Protein AF-A0A822F0G1-F1 (afdb_monomer_lite)

Structure (mmCIF, N/CA/C/O backbone):
data_AF-A0A822F0G1-F1
#
_entry.id   AF-A0A822F0G1-F1
#
loop_
_atom_site.group_PDB
_atom_site.id
_atom_site.type_symbol
_atom_site.label_atom_id
_atom_site.label_alt_id
_atom_site.label_comp_id
_atom_site.label_asym_id
_atom_site.label_entity_id
_atom_site.label_seq_id
_atom_site.pdbx_PDB_ins_code
_atom_site.Cartn_x
_atom_site.Cartn_y
_atom_site.Cartn_z
_atom_site.occupancy
_atom_site.B_iso_or_equiv
_atom_site.auth_seq_id
_atom_site.auth_comp_id
_atom_site.auth_asym_id
_atom_site.auth_atom_id
_atom_site.pdbx_PDB_model_num
ATOM 1 N N . THR A 1 1 ? 3.338 8.608 -27.328 1.00 45.00 1 THR A N 1
ATOM 2 C CA . THR A 1 1 ? 3.423 7.759 -28.536 1.00 45.00 1 THR A CA 1
ATOM 3 C C . THR A 1 1 ? 4.525 6.731 -28.350 1.00 45.0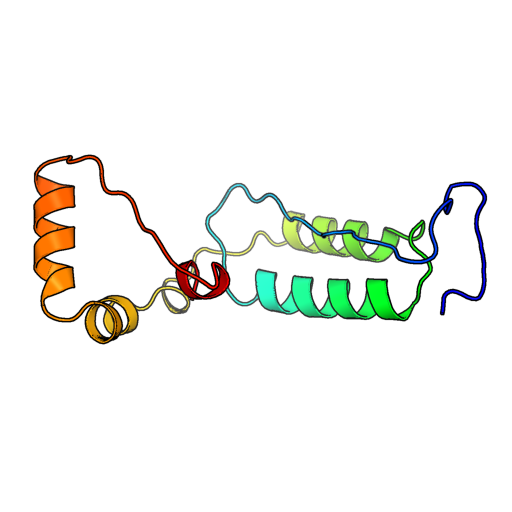0 1 THR A C 1
ATOM 5 O O . THR A 1 1 ? 5.622 7.087 -27.924 1.00 45.00 1 THR A O 1
ATOM 8 N N . VAL A 1 2 ? 4.196 5.448 -28.522 1.00 51.41 2 VAL A N 1
ATOM 9 C CA . VAL A 1 2 ? 5.152 4.330 -28.429 1.00 51.41 2 VAL A CA 1
ATOM 10 C C . VAL A 1 2 ? 5.870 4.236 -29.773 1.00 51.41 2 VAL A C 1
ATOM 12 O O . VAL A 1 2 ? 5.214 4.148 -30.806 1.00 51.41 2 VAL A O 1
ATOM 15 N N . THR A 1 3 ? 7.197 4.337 -29.764 1.00 55.88 3 THR A N 1
ATOM 16 C CA . THR A 1 3 ? 8.035 4.396 -30.973 1.00 55.88 3 THR A CA 1
ATOM 17 C C . THR A 1 3 ? 8.456 3.018 -31.483 1.00 55.88 3 THR A C 1
ATOM 19 O O . THR A 1 3 ? 8.921 2.919 -32.611 1.00 55.88 3 THR A O 1
ATOM 22 N N . ASN A 1 4 ? 8.254 1.955 -30.696 1.00 53.94 4 ASN A N 1
ATOM 23 C CA . ASN A 1 4 ? 8.627 0.590 -31.053 1.00 53.94 4 ASN A CA 1
ATOM 24 C C . ASN A 1 4 ? 7.413 -0.340 -30.883 1.00 53.94 4 ASN A C 1
ATOM 26 O O . ASN A 1 4 ? 7.001 -0.639 -29.763 1.00 53.94 4 ASN A O 1
ATOM 30 N N . LYS A 1 5 ? 6.768 -0.703 -31.998 1.00 57.12 5 LYS A N 1
ATOM 31 C CA . LYS A 1 5 ? 5.621 -1.620 -32.010 1.00 57.12 5 LYS A CA 1
ATOM 32 C C . LYS A 1 5 ? 6.152 -3.049 -32.052 1.00 57.12 5 LYS A C 1
ATOM 34 O O . LYS A 1 5 ? 6.468 -3.560 -33.120 1.00 57.12 5 LYS A O 1
ATOM 39 N N . GLU A 1 6 ? 6.265 -3.680 -30.893 1.00 61.78 6 GLU A N 1
ATOM 40 C CA . GLU A 1 6 ? 6.426 -5.132 -30.825 1.00 61.78 6 GLU A CA 1
ATOM 41 C C . GLU A 1 6 ? 5.151 -5.825 -31.342 1.00 61.78 6 GLU A C 1
ATOM 43 O O . GLU A 1 6 ? 4.063 -5.244 -31.294 1.00 61.78 6 GLU A O 1
ATOM 48 N N . ALA A 1 7 ? 5.285 -7.060 -31.840 1.00 58.91 7 ALA A N 1
ATOM 49 C CA . ALA A 1 7 ? 4.228 -7.796 -32.546 1.00 58.91 7 ALA A CA 1
ATOM 50 C C . ALA A 1 7 ? 2.914 -7.952 -31.748 1.00 58.91 7 ALA A C 1
ATOM 52 O O . ALA A 1 7 ? 1.840 -8.024 -32.342 1.00 58.91 7 ALA A O 1
ATOM 53 N N . ASP A 1 8 ? 2.986 -7.914 -30.414 1.00 56.94 8 ASP A N 1
ATOM 54 C CA . ASP A 1 8 ? 1.833 -8.047 -29.513 1.00 56.94 8 ASP A CA 1
ATOM 55 C C . ASP A 1 8 ? 1.085 -6.724 -29.251 1.00 56.94 8 ASP A C 1
ATOM 57 O O . ASP A 1 8 ? 0.049 -6.699 -28.578 1.00 56.94 8 ASP A O 1
ATOM 61 N N . ILE A 1 9 ? 1.576 -5.593 -29.772 1.00 59.62 9 ILE A N 1
ATOM 62 C CA . ILE A 1 9 ? 0.979 -4.269 -29.554 1.00 59.62 9 ILE A CA 1
ATOM 63 C C . ILE A 1 9 ? 0.040 -3.931 -30.721 1.00 59.62 9 ILE A C 1
ATOM 65 O O . ILE A 1 9 ? 0.400 -3.248 -31.679 1.00 59.62 9 ILE A O 1
ATOM 69 N N . THR A 1 10 ? -1.211 -4.384 -30.616 1.00 58.72 10 THR A N 1
ATOM 70 C CA . THR A 1 10 ? -2.260 -4.175 -31.637 1.00 58.72 10 THR A CA 1
ATOM 71 C C . THR A 1 10 ? -3.077 -2.884 -31.458 1.00 58.72 10 THR A C 1
ATOM 73 O O . THR A 1 10 ? -3.961 -2.596 -32.263 1.00 58.72 10 THR A O 1
ATOM 76 N N . ARG A 1 11 ? -2.798 -2.068 -30.426 1.00 60.56 11 ARG A N 1
ATOM 77 C CA . ARG A 1 11 ? -3.535 -0.824 -30.108 1.00 60.56 11 ARG A CA 1
ATOM 78 C C . ARG A 1 11 ? -2.605 0.370 -29.867 1.00 60.56 11 ARG A C 1
ATOM 80 O O . ARG A 1 11 ? -1.481 0.215 -29.407 1.00 60.56 11 ARG A O 1
ATOM 87 N N . ASN A 1 12 ? -3.110 1.581 -30.127 1.00 63.56 12 ASN A N 1
ATOM 88 C CA . ASN A 1 12 ? -2.369 2.843 -29.954 1.00 63.56 12 ASN A CA 1
ATOM 89 C C . ASN A 1 12 ? -2.150 3.253 -28.479 1.00 63.56 12 ASN A C 1
ATOM 91 O O . ASN A 1 12 ? -1.373 4.171 -28.216 1.00 63.56 12 ASN A O 1
ATOM 95 N N . SER A 1 13 ? -2.813 2.589 -27.525 1.00 65.06 13 SER A N 1
ATOM 96 C CA . SER A 1 13 ? -2.643 2.786 -26.081 1.00 65.06 13 SER A CA 1
ATOM 97 C C . SER A 1 13 ? -2.507 1.446 -25.354 1.00 65.06 13 SER A C 1
ATOM 99 O O . SER A 1 13 ? -3.142 0.455 -25.719 1.00 65.06 13 SER A O 1
ATOM 101 N N . ILE A 1 14 ? -1.667 1.422 -24.317 1.00 69.12 14 ILE A N 1
ATOM 102 C CA . ILE A 1 14 ? -1.422 0.255 -23.466 1.00 69.12 14 ILE A CA 1
ATOM 103 C C . ILE A 1 14 ? -2.014 0.552 -22.090 1.00 69.12 14 ILE A C 1
ATOM 105 O O . ILE A 1 14 ? -1.643 1.535 -21.455 1.00 69.12 14 ILE A O 1
ATOM 109 N N . GLN A 1 15 ? -2.937 -0.297 -21.641 1.00 80.31 15 GLN A N 1
ATOM 110 C CA . GLN A 1 15 ? -3.532 -0.252 -20.306 1.00 80.31 15 GLN A CA 1
ATOM 111 C C . GLN A 1 15 ? -3.037 -1.475 -19.536 1.00 80.31 15 GLN A C 1
ATOM 113 O O . GLN A 1 15 ? -3.481 -2.593 -19.787 1.00 80.31 15 GLN A O 1
ATOM 118 N N . LYS A 1 16 ? -2.066 -1.274 -18.647 1.00 85.50 16 LYS A N 1
ATOM 119 C CA . LYS A 1 16 ? -1.484 -2.328 -17.809 1.00 85.50 16 LYS A CA 1
ATOM 120 C C . LYS A 1 16 ? -1.456 -1.853 -16.360 1.00 85.50 16 LYS A C 1
ATOM 122 O O . LYS A 1 16 ? -1.426 -0.653 -16.103 1.00 85.50 16 LYS A O 1
ATOM 127 N N . SER A 1 17 ? -1.455 -2.797 -15.429 1.00 87.88 17 SER A N 1
ATOM 128 C CA . SER A 1 17 ? -1.310 -2.540 -13.997 1.00 87.88 17 SER A CA 1
ATOM 129 C C . SER A 1 17 ? -0.297 -3.505 -13.406 1.00 87.88 17 SER A C 1
ATOM 131 O O . SER A 1 17 ? -0.274 -4.679 -13.777 1.00 87.88 17 SER A O 1
ATOM 133 N N . VAL A 1 18 ? 0.493 -3.020 -12.456 1.00 90.75 18 VAL A N 1
ATOM 134 C CA . VAL A 1 18 ? 1.385 -3.853 -11.652 1.00 90.75 18 VAL A CA 1
ATOM 135 C C . VAL A 1 18 ? 0.674 -4.161 -10.338 1.00 90.75 18 VAL A C 1
ATOM 137 O O . VAL A 1 18 ? 0.130 -3.264 -9.697 1.00 90.75 18 VAL A O 1
ATOM 140 N N . CYS A 1 19 ? 0.641 -5.435 -9.954 1.00 91.38 19 CYS A N 1
ATOM 141 C CA . CYS A 1 19 ? 0.053 -5.884 -8.698 1.00 91.38 19 CYS A CA 1
ATOM 142 C C . CYS A 1 19 ? 1.072 -6.736 -7.947 1.00 91.38 19 CYS A C 1
ATOM 144 O O . CYS A 1 19 ? 1.674 -7.642 -8.523 1.00 91.38 19 CYS A O 1
ATOM 146 N N . LEU A 1 20 ? 1.241 -6.441 -6.662 1.00 91.25 20 LEU A N 1
ATOM 147 C CA . LEU A 1 20 ? 2.084 -7.201 -5.753 1.00 91.25 20 LEU A CA 1
ATOM 148 C C . LEU A 1 20 ? 1.195 -7.982 -4.785 1.00 91.25 20 LEU A C 1
ATOM 150 O O . LEU A 1 20 ? 0.337 -7.401 -4.122 1.00 91.25 20 LEU A O 1
ATOM 154 N N . ILE A 1 21 ? 1.414 -9.293 -4.691 1.00 90.94 21 ILE A N 1
ATOM 155 C CA . ILE A 1 21 ? 0.677 -10.173 -3.780 1.00 90.94 21 ILE A CA 1
ATOM 156 C C . ILE A 1 21 ? 1.588 -10.522 -2.607 1.00 90.94 21 ILE A C 1
ATOM 158 O O . ILE A 1 21 ? 2.639 -11.134 -2.785 1.00 90.94 21 ILE A O 1
ATOM 162 N N . LEU A 1 22 ? 1.166 -10.147 -1.401 1.00 88.00 22 LEU A N 1
ATOM 163 C CA . LEU A 1 22 ? 1.907 -10.369 -0.163 1.00 88.00 22 LEU A CA 1
ATOM 164 C C . LEU A 1 22 ? 1.118 -11.275 0.782 1.00 88.00 22 LEU A C 1
ATOM 166 O O . LEU A 1 22 ? -0.111 -11.249 0.812 1.00 88.00 22 LEU A O 1
ATOM 170 N N . ARG A 1 23 ? 1.834 -12.059 1.597 1.00 88.00 23 ARG A N 1
ATOM 171 C CA . ARG A 1 23 ? 1.225 -12.881 2.662 1.00 88.00 23 ARG A CA 1
ATOM 172 C C . ARG A 1 23 ? 0.892 -12.083 3.922 1.00 88.00 23 ARG A C 1
ATOM 174 O O . ARG A 1 23 ? 0.093 -12.535 4.733 1.00 88.00 23 ARG A O 1
ATOM 181 N N . GLN A 1 24 ? 1.533 -10.934 4.109 1.00 84.69 24 GLN A N 1
ATOM 182 C CA . GLN A 1 24 ? 1.353 -10.065 5.267 1.00 84.69 24 GLN A CA 1
ATOM 183 C C . GLN A 1 24 ? 0.746 -8.729 4.826 1.00 84.69 24 GLN A C 1
ATOM 185 O O . GLN A 1 24 ? 1.064 -8.264 3.729 1.00 84.69 24 GLN A O 1
ATOM 190 N N . PRO A 1 25 ? -0.102 -8.097 5.660 1.00 82.75 25 PRO A N 1
ATOM 191 C CA . PRO A 1 25 ? -0.723 -6.815 5.347 1.00 82.75 25 PRO A CA 1
ATOM 192 C C . PRO A 1 25 ? 0.295 -5.687 5.542 1.00 82.75 25 PRO A C 1
ATOM 194 O O . PRO A 1 25 ? 0.273 -4.963 6.537 1.00 82.75 25 PRO A O 1
ATOM 197 N N . VAL A 1 26 ? 1.239 -5.571 4.615 1.00 82.50 26 VAL A N 1
ATOM 198 C CA . VAL A 1 26 ? 2.267 -4.533 4.641 1.00 82.50 26 VAL A CA 1
ATOM 199 C C . VAL A 1 26 ? 1.936 -3.500 3.572 1.00 82.50 26 VAL A C 1
ATOM 201 O O . VAL A 1 26 ? 2.038 -3.776 2.380 1.00 82.50 26 VAL A O 1
ATOM 204 N N . TYR A 1 27 ? 1.562 -2.306 4.025 1.00 77.19 27 TYR A N 1
ATOM 205 C CA . TYR A 1 27 ? 1.385 -1.108 3.205 1.00 77.19 27 TYR A CA 1
ATOM 206 C C . TYR A 1 27 ? 2.366 -0.022 3.675 1.00 77.19 27 TYR A C 1
ATOM 208 O O . TYR A 1 27 ? 2.954 -0.151 4.750 1.00 77.19 27 TYR A O 1
ATOM 216 N N . GLY A 1 28 ? 2.589 1.013 2.862 1.00 82.94 28 GLY A N 1
ATOM 217 C CA . GLY A 1 28 ? 3.548 2.086 3.157 1.00 82.94 28 GLY A CA 1
ATOM 218 C C . GLY A 1 28 ? 4.799 1.997 2.289 1.00 82.94 28 GLY A C 1
ATOM 219 O O . GLY A 1 28 ? 4.705 2.115 1.068 1.00 82.94 28 GLY A O 1
ATOM 220 N N . ASN A 1 29 ?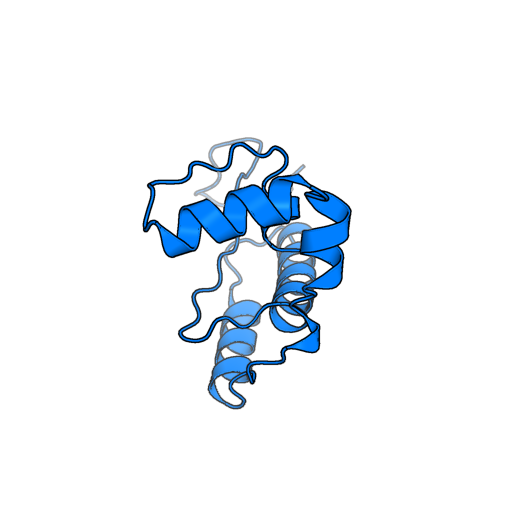 5.962 1.724 2.892 1.00 84.75 29 ASN A N 1
ATOM 221 C CA . ASN A 1 29 ? 7.249 1.718 2.174 1.00 84.75 29 ASN A CA 1
ATOM 222 C C . ASN A 1 29 ? 7.246 0.807 0.937 1.00 84.75 29 ASN A C 1
ATOM 224 O O . ASN A 1 29 ? 7.796 1.158 -0.100 1.00 84.75 29 ASN A O 1
ATOM 228 N N . VAL A 1 30 ? 6.606 -0.364 1.034 1.00 89.94 30 VAL A N 1
ATOM 229 C CA . VAL A 1 30 ? 6.537 -1.319 -0.083 1.00 89.94 30 VAL A CA 1
ATOM 230 C C . VAL A 1 30 ? 5.694 -0.767 -1.233 1.00 89.94 30 VAL A C 1
ATOM 232 O O . VAL A 1 30 ? 6.060 -0.949 -2.391 1.00 89.94 30 VAL A O 1
ATOM 235 N N . SER A 1 31 ? 4.586 -0.079 -0.936 1.00 87.62 31 SER A N 1
ATOM 236 C CA . SER A 1 31 ? 3.758 0.555 -1.969 1.00 87.62 31 SER A CA 1
ATOM 237 C C . SER A 1 31 ? 4.450 1.752 -2.615 1.00 87.62 31 SER A C 1
ATOM 239 O O . SER A 1 31 ? 4.329 1.912 -3.824 1.00 87.62 31 SER A O 1
ATOM 241 N N . GLU A 1 32 ? 5.199 2.549 -1.849 1.00 88.94 32 GLU A N 1
ATOM 242 C CA . GLU A 1 32 ? 5.979 3.675 -2.380 1.00 88.94 32 GLU A CA 1
ATOM 243 C C . GLU A 1 32 ? 7.094 3.185 -3.313 1.00 88.94 32 GLU A C 1
ATOM 245 O O . GLU A 1 32 ? 7.241 3.679 -4.430 1.00 88.94 32 GLU A O 1
ATOM 250 N N . GLU A 1 33 ? 7.837 2.154 -2.900 1.00 91.88 33 GLU A N 1
ATOM 251 C CA . GLU A 1 33 ? 8.890 1.567 -3.732 1.00 91.88 33 GLU A CA 1
ATOM 252 C C . GLU A 1 33 ? 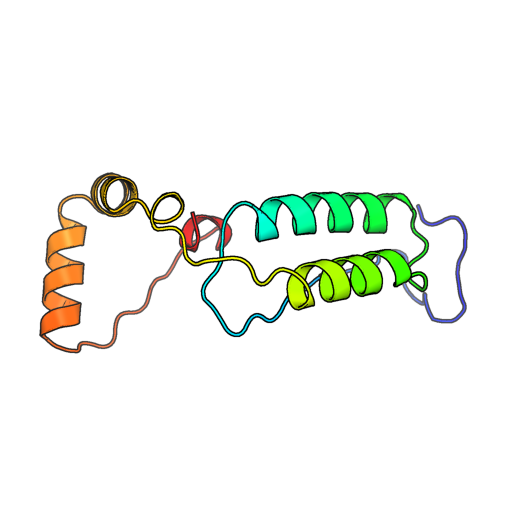8.312 0.924 -5.003 1.00 91.88 33 GLU A C 1
ATOM 254 O O . GLU A 1 33 ? 8.827 1.140 -6.102 1.00 91.88 33 GLU A O 1
ATOM 259 N N . LEU A 1 34 ? 7.193 0.198 -4.883 1.00 93.19 34 LEU A N 1
ATOM 260 C CA . LEU A 1 34 ? 6.489 -0.363 -6.036 1.00 93.19 34 LEU A CA 1
ATOM 261 C C . LEU A 1 34 ? 5.976 0.731 -6.982 1.00 93.19 34 LEU A C 1
ATOM 263 O O . LEU A 1 34 ? 6.011 0.537 -8.198 1.00 93.19 34 LEU A O 1
ATOM 267 N N . GLN A 1 35 ? 5.504 1.862 -6.452 1.00 92.44 35 GLN A N 1
ATOM 268 C CA . GLN A 1 35 ? 5.039 2.990 -7.255 1.00 92.44 35 GLN A CA 1
ATOM 269 C C . GLN A 1 35 ? 6.181 3.563 -8.100 1.00 92.44 35 GLN A C 1
ATOM 271 O O . GLN A 1 35 ? 6.021 3.668 -9.314 1.00 92.44 35 GLN A O 1
ATOM 276 N N . LEU A 1 36 ? 7.345 3.828 -7.499 1.00 93.62 36 LEU A N 1
ATOM 277 C CA . LEU A 1 36 ? 8.525 4.326 -8.220 1.00 93.62 36 LEU A CA 1
ATOM 278 C C . LEU A 1 36 ? 8.983 3.354 -9.317 1.00 93.62 36 LEU A C 1
ATOM 280 O O . LEU A 1 36 ? 9.278 3.761 -10.442 1.00 93.62 36 LEU A O 1
ATOM 284 N N . LEU A 1 37 ? 9.005 2.051 -9.015 1.00 94.00 37 LEU A N 1
ATOM 285 C CA . LEU A 1 37 ? 9.327 1.016 -10.002 1.00 94.00 37 LEU A CA 1
ATOM 286 C C . LEU A 1 37 ? 8.301 0.979 -11.140 1.00 94.00 37 LEU A C 1
ATOM 288 O O . LEU A 1 37 ? 8.662 0.825 -12.304 1.00 94.00 37 LEU A O 1
ATOM 292 N N . THR A 1 38 ? 7.022 1.137 -10.813 1.00 93.00 38 THR A N 1
ATOM 293 C CA . THR A 1 38 ? 5.939 1.133 -11.797 1.00 93.00 38 THR A CA 1
ATOM 294 C C . THR A 1 38 ? 6.024 2.353 -12.714 1.00 93.00 38 THR A C 1
ATOM 296 O O . THR A 1 38 ? 5.920 2.197 -13.929 1.00 93.00 38 THR A O 1
ATOM 299 N N . GLU A 1 39 ? 6.262 3.545 -12.164 1.00 91.69 39 GLU A N 1
ATOM 300 C CA . GLU A 1 39 ? 6.462 4.782 -12.931 1.00 91.69 39 GLU A CA 1
ATOM 301 C C . GLU A 1 39 ? 7.630 4.628 -13.911 1.00 91.69 39 GLU A C 1
ATOM 303 O O . GLU A 1 39 ? 7.438 4.778 -15.121 1.00 91.69 39 GLU A O 1
ATOM 308 N N . LYS A 1 40 ? 8.791 4.177 -13.421 1.00 92.12 40 LYS A N 1
ATOM 309 C CA . LYS A 1 40 ? 9.970 3.906 -14.254 1.00 92.12 40 LYS A CA 1
ATOM 310 C C . LYS A 1 40 ? 9.686 2.887 -15.369 1.00 92.12 40 LYS A C 1
ATOM 312 O O . LYS A 1 40 ? 10.052 3.107 -16.521 1.00 92.12 40 LYS A O 1
ATOM 317 N N . TYR A 1 41 ? 8.983 1.798 -15.058 1.00 91.00 41 TYR A N 1
ATOM 318 C CA . TYR A 1 41 ? 8.607 0.778 -16.044 1.00 91.00 41 TYR A CA 1
ATOM 319 C C . TYR A 1 41 ? 7.720 1.341 -17.171 1.00 91.00 41 TYR A C 1
ATOM 321 O O . TYR A 1 41 ? 7.890 0.992 -18.344 1.00 91.00 41 TYR A O 1
ATOM 329 N N . PHE A 1 42 ? 6.781 2.236 -16.847 1.00 89.38 42 PHE A N 1
ATOM 330 C CA . PHE A 1 42 ? 5.940 2.889 -17.855 1.00 89.38 42 PHE A CA 1
ATOM 331 C C . PHE A 1 42 ? 6.688 3.960 -18.663 1.00 89.38 42 PHE A C 1
ATOM 333 O O . PHE A 1 42 ? 6.391 4.130 -19.852 1.00 89.38 42 PHE A O 1
ATO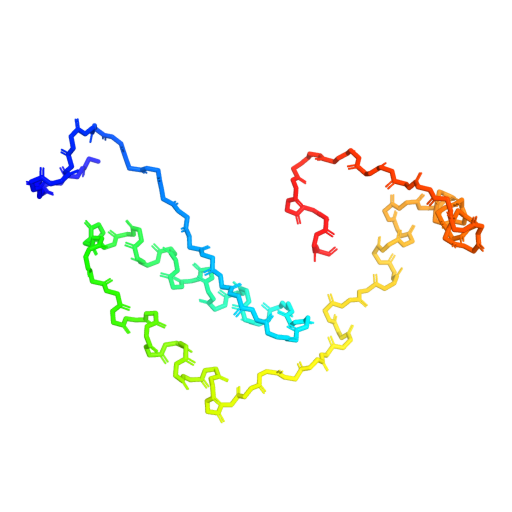M 340 N N . GLU A 1 43 ? 7.664 4.647 -18.065 1.00 88.62 43 GLU A N 1
ATOM 341 C CA . GLU A 1 43 ? 8.525 5.622 -18.747 1.00 88.62 43 GLU A CA 1
ATOM 342 C C . GLU A 1 43 ? 9.438 4.972 -19.793 1.00 88.62 43 GLU A C 1
ATOM 344 O O . GLU A 1 43 ? 9.563 5.486 -20.910 1.00 88.62 43 GLU A O 1
ATOM 349 N N . GLU A 1 44 ? 10.023 3.816 -19.467 1.00 85.88 44 GLU A N 1
ATOM 350 C CA . GLU A 1 44 ? 10.936 3.084 -20.353 1.00 85.88 44 GLU A CA 1
ATOM 351 C C . GLU A 1 44 ? 10.237 2.530 -21.607 1.00 85.88 44 GLU A C 1
ATOM 353 O O . GLU A 1 44 ? 10.889 2.293 -22.627 1.00 85.88 44 GLU A O 1
ATOM 358 N N . LYS A 1 45 ? 8.907 2.347 -21.568 1.00 81.12 45 LYS A N 1
ATOM 359 C CA . LYS A 1 45 ? 8.065 1.824 -22.670 1.00 81.12 45 LYS A CA 1
ATOM 360 C C . LYS A 1 45 ? 8.501 0.452 -23.217 1.00 81.12 45 LYS A C 1
ATOM 362 O O . LYS A 1 45 ? 8.022 0.041 -24.275 1.00 81.12 45 LYS A O 1
ATOM 367 N N . LYS A 1 46 ? 9.371 -0.268 -22.503 1.00 81.56 46 LYS A N 1
ATOM 368 C CA . LYS A 1 46 ? 9.839 -1.626 -22.816 1.00 81.56 46 LYS A CA 1
ATOM 369 C C . LYS A 1 46 ? 9.135 -2.634 -21.913 1.00 81.56 46 LYS A C 1
ATOM 371 O O . LYS A 1 46 ? 9.638 -3.043 -20.875 1.00 81.56 46 LYS A O 1
ATOM 376 N N . PHE A 1 47 ?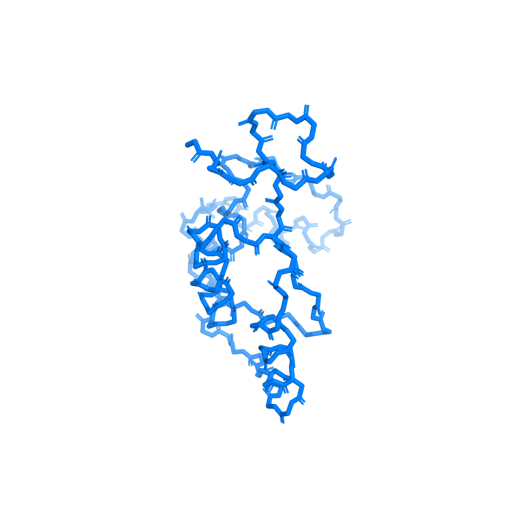 7.938 -3.052 -22.311 1.00 80.62 47 PHE A N 1
ATOM 377 C CA . PHE A 1 47 ? 7.058 -3.818 -21.422 1.00 80.62 47 PHE A CA 1
ATOM 378 C C . PHE A 1 47 ? 7.434 -5.301 -21.244 1.00 80.62 47 PHE A C 1
ATOM 380 O O . PHE A 1 47 ? 6.843 -5.975 -20.394 1.00 80.62 47 PHE A O 1
ATOM 387 N N . ASN A 1 48 ? 8.397 -5.814 -22.010 1.00 81.62 48 ASN A N 1
ATOM 388 C CA . ASN A 1 48 ? 8.896 -7.186 -21.866 1.00 81.62 48 ASN A CA 1
ATOM 389 C C . ASN A 1 48 ? 9.990 -7.315 -20.804 1.00 81.62 48 ASN A C 1
ATOM 391 O O . ASN A 1 48 ? 10.235 -8.412 -20.307 1.00 81.62 48 ASN A O 1
ATOM 395 N N . GLU A 1 49 ? 10.617 -6.207 -20.415 1.00 83.62 49 GLU A N 1
ATOM 396 C CA . GLU A 1 49 ? 11.681 -6.207 -19.422 1.00 83.62 49 GLU A CA 1
ATOM 397 C C . GLU A 1 49 ? 11.074 -6.213 -18.012 1.00 83.62 49 GLU A C 1
ATOM 399 O O . GLU A 1 49 ? 10.488 -5.233 -17.560 1.00 83.62 49 GLU A O 1
ATOM 404 N N . ARG A 1 50 ? 11.152 -7.362 -17.327 1.00 87.31 50 ARG A N 1
ATOM 405 C CA . ARG A 1 50 ? 10.576 -7.559 -15.978 1.00 87.31 50 ARG A CA 1
ATOM 406 C C . ARG A 1 50 ? 11.618 -7.735 -14.879 1.00 87.31 50 ARG A C 1
ATOM 408 O O . ARG A 1 50 ? 11.253 -7.864 -13.714 1.00 87.31 50 ARG A O 1
ATOM 415 N N . LYS A 1 51 ? 12.900 -7.684 -15.239 1.00 91.75 51 LYS A N 1
ATOM 416 C CA . LYS A 1 51 ? 14.031 -7.954 -14.346 1.00 91.75 51 LYS A CA 1
ATOM 417 C C . LYS A 1 51 ? 14.000 -7.102 -13.072 1.00 91.75 51 LYS A C 1
ATOM 419 O O . LYS A 1 51 ? 14.220 -7.615 -11.984 1.00 91.75 51 LYS A O 1
ATOM 424 N N . MET A 1 52 ? 13.623 -5.827 -13.188 1.00 91.44 52 MET A N 1
ATOM 425 C CA . MET A 1 52 ? 13.480 -4.926 -12.036 1.00 91.44 52 MET A CA 1
ATOM 426 C C . MET A 1 52 ? 12.448 -5.408 -11.002 1.00 91.44 52 MET A C 1
ATOM 428 O O . MET A 1 52 ? 12.637 -5.218 -9.803 1.00 91.44 52 MET A O 1
ATOM 432 N N . PHE A 1 53 ? 11.363 -6.052 -11.445 1.00 93.38 53 PHE A N 1
ATOM 433 C CA . PHE A 1 53 ? 10.345 -6.593 -10.545 1.00 93.38 53 PHE A CA 1
ATOM 434 C C . PHE A 1 53 ? 10.794 -7.913 -9.918 1.00 93.38 53 PHE A C 1
ATOM 436 O O . PHE A 1 53 ? 10.481 -8.158 -8.757 1.00 93.38 53 PHE A O 1
ATOM 443 N N . GLU A 1 54 ? 11.546 -8.737 -10.649 1.00 93.81 54 GLU A N 1
ATOM 444 C CA . GLU A 1 54 ? 12.157 -9.961 -10.114 1.00 93.81 54 GLU A CA 1
ATOM 445 C C . GLU A 1 54 ? 13.153 -9.624 -8.997 1.00 93.81 54 GLU A C 1
ATOM 447 O O . GLU A 1 54 ? 13.043 -10.152 -7.892 1.00 93.81 54 GLU A O 1
ATOM 452 N N . GLU A 1 55 ? 14.040 -8.654 -9.233 1.00 94.75 55 GLU A N 1
ATOM 453 C CA . GLU A 1 55 ? 14.992 -8.161 -8.230 1.00 94.75 55 GLU A CA 1
ATOM 454 C C . GLU A 1 55 ? 14.283 -7.578 -6.997 1.00 94.75 55 GLU A C 1
ATOM 456 O O . GLU A 1 55 ? 14.701 -7.812 -5.858 1.00 94.75 55 GLU A O 1
ATOM 461 N N . PHE A 1 56 ? 13.181 -6.852 -7.203 1.00 94.06 56 PHE A N 1
ATOM 462 C CA . PHE A 1 56 ? 12.367 -6.314 -6.115 1.00 94.06 56 PHE A CA 1
ATOM 463 C C . PHE A 1 56 ? 11.694 -7.420 -5.290 1.00 94.06 56 PHE A C 1
ATOM 465 O O . PHE A 1 56 ? 11.735 -7.385 -4.058 1.00 94.06 56 PHE A O 1
ATOM 472 N N . VAL A 1 57 ? 11.122 -8.434 -5.942 1.00 93.62 57 VAL A N 1
ATOM 473 C CA . VAL A 1 57 ? 10.528 -9.593 -5.260 1.00 93.62 57 VAL A CA 1
ATOM 474 C C . VAL A 1 57 ? 11.592 -10.369 -4.484 1.00 93.62 57 VAL A C 1
ATOM 476 O O . VAL A 1 57 ? 11.367 -10.710 -3.323 1.00 93.62 57 VAL A O 1
ATOM 479 N N . ASP A 1 58 ? 12.774 -10.583 -5.060 1.00 95.25 58 ASP A N 1
ATOM 480 C CA . ASP A 1 58 ? 13.892 -11.236 -4.375 1.00 95.25 58 ASP A CA 1
ATOM 481 C C . ASP A 1 58 ? 14.365 -10.441 -3.155 1.00 95.25 58 ASP A C 1
ATOM 483 O O . ASP A 1 58 ? 14.627 -11.022 -2.096 1.00 95.25 58 ASP A O 1
ATOM 487 N N . LYS A 1 59 ? 14.437 -9.110 -3.266 1.00 94.31 59 LYS A N 1
ATOM 488 C CA . LYS A 1 59 ? 14.732 -8.219 -2.136 1.00 94.31 59 LYS A CA 1
ATOM 489 C C . LYS A 1 59 ? 13.698 -8.386 -1.018 1.00 94.31 59 LYS A C 1
ATOM 491 O O . LYS A 1 59 ? 14.092 -8.534 0.141 1.00 94.31 59 LYS A O 1
ATOM 496 N N . LEU A 1 60 ? 12.404 -8.390 -1.351 1.00 92.75 60 LEU A N 1
ATOM 497 C CA . LEU A 1 60 ? 11.322 -8.571 -0.376 1.00 92.75 60 LEU A CA 1
ATOM 498 C C . LEU A 1 60 ? 11.331 -9.968 0.254 1.00 92.75 60 LEU A C 1
ATOM 500 O O . LEU A 1 60 ? 11.063 -10.101 1.442 1.00 92.75 60 LEU A O 1
ATOM 504 N N . ASN A 1 61 ? 11.670 -11.007 -0.506 1.00 92.31 61 ASN A N 1
ATOM 505 C CA . ASN A 1 61 ? 11.753 -12.370 0.018 1.00 92.31 61 ASN A CA 1
ATOM 506 C C . ASN A 1 61 ? 12.950 -12.555 0.960 1.00 92.31 61 ASN A C 1
ATOM 508 O O . ASN A 1 61 ? 12.829 -13.246 1.971 1.00 92.31 61 ASN A O 1
ATOM 512 N N . LYS A 1 62 ? 14.095 -11.929 0.656 1.00 94.56 62 LYS A N 1
ATOM 513 C CA . LYS A 1 62 ? 15.283 -11.950 1.529 1.00 94.56 62 LYS A CA 1
ATOM 514 C C . LYS A 1 62 ? 15.044 -11.186 2.829 1.00 94.56 62 LYS A C 1
ATOM 516 O O . LYS A 1 62 ? 15.466 -11.639 3.887 1.00 94.56 62 LYS A O 1
ATOM 521 N N . ASN A 1 63 ? 14.365 -10.044 2.742 1.00 90.25 63 ASN A N 1
ATOM 522 C CA . ASN A 1 63 ? 14.050 -9.185 3.877 1.00 90.25 63 ASN A CA 1
ATOM 523 C C . ASN A 1 63 ? 12.538 -8.934 3.931 1.00 90.25 63 ASN A C 1
ATOM 525 O O . ASN A 1 63 ? 12.084 -7.878 3.477 1.00 90.25 63 ASN A O 1
ATOM 529 N N . PRO A 1 64 ? 11.753 -9.884 4.476 1.00 87.00 64 PRO A N 1
ATOM 530 C CA . PRO A 1 64 ? 10.308 -9.750 4.528 1.00 87.00 64 PRO A CA 1
ATOM 531 C C . PRO A 1 64 ? 9.932 -8.493 5.316 1.00 87.00 64 PRO A C 1
ATOM 533 O O . PRO A 1 64 ? 10.403 -8.305 6.447 1.00 87.00 64 PRO A O 1
ATOM 536 N N . PRO A 1 65 ? 9.104 -7.612 4.731 1.00 83.94 65 PRO A N 1
ATOM 537 C CA . PRO A 1 65 ? 8.722 -6.386 5.393 1.00 83.94 65 PRO A CA 1
ATOM 538 C C . PRO A 1 65 ? 7.897 -6.716 6.635 1.00 83.94 65 PRO A C 1
ATOM 540 O O . PRO A 1 65 ? 7.028 -7.584 6.621 1.00 83.94 65 PRO A O 1
ATOM 543 N N . LYS A 1 66 ? 8.186 -6.025 7.735 1.00 83.62 66 LYS A N 1
ATOM 544 C CA . LYS A 1 66 ? 7.467 -6.226 8.992 1.00 83.62 66 LYS A CA 1
ATOM 545 C C . LYS A 1 66 ? 6.195 -5.393 8.995 1.00 83.62 66 LYS A C 1
ATOM 547 O O . LYS A 1 66 ? 6.165 -4.284 8.469 1.00 83.62 66 LYS A O 1
ATOM 552 N N . PHE A 1 67 ? 5.160 -5.928 9.633 1.00 83.00 67 PHE A N 1
ATOM 553 C CA . PHE A 1 67 ? 3.962 -5.162 9.931 1.00 83.00 67 PHE A CA 1
ATOM 554 C C . PHE A 1 67 ? 4.317 -4.009 10.878 1.00 83.00 67 PHE A C 1
ATOM 556 O O . PHE A 1 67 ? 4.806 -4.249 11.984 1.00 83.00 67 PHE A O 1
ATOM 563 N N . ASP A 1 68 ? 4.078 -2.774 10.441 1.00 81.38 68 ASP A N 1
ATOM 564 C CA . ASP A 1 68 ? 4.259 -1.572 11.251 1.00 81.38 68 ASP A CA 1
ATOM 565 C C . ASP A 1 68 ? 2.925 -0.823 11.345 1.00 81.38 68 ASP A C 1
ATOM 567 O O . ASP A 1 68 ? 2.309 -0.465 10.339 1.00 81.38 68 ASP A O 1
ATOM 571 N N . LEU A 1 69 ? 2.478 -0.590 12.579 1.00 79.88 69 LEU A N 1
ATOM 572 C CA . LEU A 1 69 ? 1.242 0.128 12.884 1.00 79.88 69 LEU A CA 1
ATOM 573 C C . LEU A 1 69 ? 1.294 1.599 12.458 1.00 79.88 69 LEU A C 1
ATOM 575 O O . LEU A 1 69 ? 0.242 2.221 12.337 1.00 79.88 69 LEU A O 1
ATOM 579 N N . LYS A 1 70 ? 2.482 2.162 12.203 1.00 78.00 70 LYS A N 1
ATOM 580 C CA . LYS A 1 70 ? 2.633 3.557 11.756 1.00 78.00 70 LYS A CA 1
ATOM 581 C C . LYS A 1 70 ? 1.875 3.871 10.468 1.00 78.00 70 LYS A C 1
ATOM 583 O O . LYS A 1 70 ? 1.446 5.005 10.297 1.00 78.00 70 LYS A O 1
ATOM 588 N N . TYR A 1 71 ? 1.683 2.880 9.600 1.00 72.62 71 TYR A N 1
ATOM 589 C CA . TYR A 1 71 ? 0.942 3.041 8.346 1.00 72.62 71 TYR A CA 1
ATOM 590 C C . TYR A 1 71 ? -0.576 2.900 8.515 1.00 72.62 71 TYR A C 1
ATOM 592 O O . TYR A 1 71 ? -1.309 3.015 7.543 1.00 72.62 71 TYR A O 1
ATOM 600 N N . TYR A 1 72 ? -1.059 2.656 9.738 1.00 77.00 72 TYR A N 1
ATOM 601 C CA . TYR A 1 72 ? -2.473 2.457 10.037 1.00 77.00 72 TYR A CA 1
ATOM 602 C C . TYR A 1 72 ? -2.917 3.394 11.158 1.00 77.00 72 TYR A C 1
ATOM 604 O O . TYR A 1 72 ? -2.848 3.087 12.350 1.00 77.00 72 TYR A O 1
ATOM 612 N N . SER A 1 73 ? -3.405 4.565 10.769 1.00 79.81 73 SER A N 1
ATOM 613 C CA . SER A 1 73 ? -3.797 5.610 11.705 1.00 79.81 73 SER A CA 1
ATOM 614 C C . SER A 1 73 ? -5.279 5.515 12.075 1.00 79.81 73 SER A C 1
ATOM 616 O O . SER A 1 73 ? -6.183 5.836 11.300 1.00 79.81 73 SER A O 1
ATOM 618 N N . ALA A 1 74 ? -5.552 5.145 13.329 1.00 82.62 74 ALA A N 1
ATOM 619 C CA . ALA A 1 74 ? -6.902 5.220 13.893 1.00 82.62 74 ALA A CA 1
ATOM 620 C C . ALA A 1 74 ? -7.445 6.663 13.905 1.00 82.62 74 ALA A C 1
ATOM 622 O O . ALA A 1 74 ? -8.658 6.880 13.844 1.00 82.62 74 ALA A O 1
ATOM 623 N N . ARG A 1 75 ? -6.549 7.659 13.950 1.00 87.56 75 ARG A N 1
ATOM 624 C CA . ARG A 1 75 ? -6.916 9.072 13.856 1.00 87.56 75 ARG A CA 1
ATOM 625 C C . ARG A 1 75 ? -7.550 9.377 12.506 1.00 87.56 75 ARG A C 1
ATOM 627 O O . ARG A 1 75 ? -8.590 10.026 12.493 1.00 87.56 75 ARG A O 1
ATOM 634 N N . ASP A 1 76 ? -6.989 8.886 11.407 1.00 85.38 76 ASP A N 1
ATOM 635 C CA . ASP A 1 76 ? -7.513 9.177 10.068 1.00 85.38 76 ASP A CA 1
ATOM 636 C C . ASP A 1 76 ? -8.883 8.535 9.849 1.00 85.38 76 ASP A C 1
ATOM 638 O O . ASP A 1 76 ? -9.795 9.181 9.324 1.00 85.38 76 ASP A O 1
ATOM 642 N N . LEU A 1 77 ? -9.104 7.338 10.404 1.00 86.25 77 LEU A N 1
ATOM 643 C CA . LEU A 1 77 ? -10.430 6.719 10.468 1.00 86.25 77 LEU A CA 1
ATOM 644 C C . LEU A 1 77 ? -11.449 7.618 11.196 1.00 86.25 77 LEU A C 1
ATOM 646 O O . LEU A 1 77 ? -12.562 7.838 10.706 1.00 86.25 77 LEU A O 1
ATOM 650 N N . VAL A 1 78 ? -11.086 8.154 12.365 1.00 91.06 78 VAL A N 1
ATOM 651 C CA . VAL A 1 78 ? -11.960 9.042 13.152 1.00 91.06 78 VAL A CA 1
ATOM 652 C C . VAL A 1 78 ? -12.163 10.387 12.457 1.00 91.06 78 VAL A C 1
ATOM 654 O O . VAL A 1 78 ? -13.292 10.867 12.382 1.00 91.06 78 VAL A O 1
ATOM 657 N N . CYS A 1 79 ? -11.115 10.997 11.912 1.00 89.69 79 CYS A N 1
ATOM 658 C CA . CYS A 1 79 ? -11.201 12.272 11.205 1.00 89.69 79 CYS A CA 1
ATOM 659 C C . CYS A 1 79 ? -12.084 12.164 9.957 1.00 89.69 79 CYS A C 1
ATOM 661 O O . CYS A 1 79 ? -12.899 13.057 9.705 1.00 89.69 79 CYS A O 1
ATOM 663 N N . ARG A 1 80 ? -11.979 11.054 9.220 1.00 86.44 80 ARG A N 1
ATOM 664 C CA . ARG A 1 80 ? -12.736 10.823 7.989 1.00 86.44 80 ARG A CA 1
ATOM 665 C C . ARG A 1 80 ? -14.208 10.516 8.233 1.00 86.44 80 ARG A C 1
ATOM 667 O O . ARG A 1 80 ? -15.070 11.098 7.578 1.00 86.44 80 ARG A O 1
ATOM 674 N N . TYR A 1 81 ? -14.511 9.608 9.160 1.00 88.00 81 TYR A N 1
ATOM 675 C CA . TYR A 1 81 ? -15.885 9.140 9.378 1.00 88.00 81 TYR A CA 1
ATOM 676 C C . TYR A 1 81 ? -16.594 9.843 10.549 1.00 88.00 81 TYR A C 1
ATOM 678 O O . TYR A 1 81 ? -17.828 9.842 10.613 1.00 88.00 81 TYR A O 1
ATOM 686 N N . ARG A 1 82 ? -15.863 10.519 11.443 1.00 91.56 82 ARG A N 1
ATOM 687 C CA . ARG A 1 82 ? -16.378 11.267 12.607 1.00 91.56 82 ARG A CA 1
ATOM 688 C C . ARG A 1 82 ? -17.380 10.442 13.422 1.00 91.56 82 ARG A C 1
ATOM 690 O O . ARG A 1 82 ? -17.072 9.355 13.896 1.00 91.56 82 ARG A O 1
ATOM 697 N N . ARG A 1 83 ? -18.622 10.924 13.560 1.00 92.00 83 ARG A N 1
ATOM 698 C CA . ARG A 1 83 ? -19.699 10.209 14.267 1.00 92.00 83 ARG A CA 1
ATOM 699 C C . ARG A 1 83 ? -20.025 8.857 13.620 1.00 92.00 83 ARG A C 1
ATOM 701 O O . ARG A 1 83 ? -20.427 7.936 14.326 1.00 92.00 83 ARG A O 1
ATOM 708 N N . LYS A 1 84 ? -19.817 8.703 12.303 1.00 91.56 84 LYS A N 1
ATOM 709 C CA . LYS A 1 84 ? -20.031 7.424 11.607 1.00 91.56 84 LYS A CA 1
ATOM 710 C C . LYS A 1 84 ? -19.014 6.359 12.020 1.00 91.56 84 LYS A C 1
ATOM 712 O O . LYS A 1 84 ? -19.324 5.186 11.859 1.00 91.56 84 LYS A O 1
ATOM 717 N N . THR A 1 85 ? -17.874 6.718 12.617 1.00 93.75 85 THR A N 1
ATOM 718 C CA . THR A 1 85 ? -16.924 5.736 13.169 1.00 93.75 85 THR A CA 1
ATOM 719 C C . THR A 1 85 ? -17.573 4.884 14.257 1.00 93.75 85 THR A C 1
ATOM 721 O O . THR A 1 85 ? -17.410 3.670 14.258 1.00 93.75 85 THR A O 1
ATOM 724 N N . LEU A 1 86 ? -18.393 5.484 15.128 1.00 95.12 86 LEU A N 1
ATOM 725 C CA . LEU A 1 86 ? -19.120 4.746 16.168 1.00 95.12 86 LEU A CA 1
ATOM 726 C C . LEU A 1 86 ? -20.207 3.840 15.579 1.00 95.12 86 LEU A C 1
ATOM 728 O O . LEU A 1 86 ? -20.435 2.738 16.073 1.00 95.12 86 LEU A O 1
ATOM 732 N N . ILE A 1 87 ? -20.854 4.283 14.498 1.00 95.00 87 ILE A N 1
ATOM 733 C CA . ILE A 1 87 ? -21.829 3.465 13.766 1.00 95.00 87 ILE A CA 1
ATOM 734 C C . ILE A 1 87 ? -21.122 2.261 13.140 1.00 95.00 87 ILE A C 1
ATOM 736 O O . ILE A 1 87 ? -21.574 1.137 13.329 1.00 95.00 87 ILE A O 1
ATOM 740 N N . LEU A 1 88 ? -19.997 2.474 12.454 1.00 93.75 88 LEU A N 1
ATOM 741 C CA . LEU A 1 88 ? -19.180 1.402 11.881 1.00 93.75 88 LEU A CA 1
ATOM 742 C C . LEU A 1 88 ? -18.709 0.424 12.960 1.00 93.75 88 LEU A C 1
ATOM 744 O O . LEU A 1 88 ? -18.870 -0.781 12.796 1.00 93.75 88 LEU A O 1
ATOM 748 N N . PHE A 1 89 ? -18.220 0.935 14.091 1.00 94.25 89 PHE A N 1
ATOM 749 C CA . PHE A 1 89 ? -17.808 0.114 15.227 1.00 94.25 89 PHE A CA 1
ATOM 750 C C . PHE A 1 89 ? -18.960 -0.753 15.753 1.00 94.25 89 PHE A C 1
ATOM 752 O O . PHE A 1 89 ? -18.811 -1.964 15.905 1.00 94.25 89 PHE A O 1
ATOM 759 N N . LYS A 1 90 ? -20.152 -0.167 15.928 1.00 97.00 90 LYS A N 1
ATOM 760 C CA . LYS A 1 90 ? -21.363 -0.908 16.302 1.00 97.00 90 LYS A CA 1
ATOM 761 C C . LYS A 1 90 ? -21.729 -1.978 15.266 1.00 97.00 90 LYS A C 1
ATOM 763 O O . LYS A 1 90 ? -22.106 -3.081 15.648 1.00 97.00 90 LYS A O 1
ATOM 768 N N . LEU A 1 91 ? -21.634 -1.677 13.971 1.00 96.75 91 LEU A N 1
ATOM 769 C CA . LEU A 1 91 ? -21.938 -2.638 12.904 1.00 96.75 91 LEU A CA 1
ATOM 770 C C . LEU A 1 91 ? -20.958 -3.820 1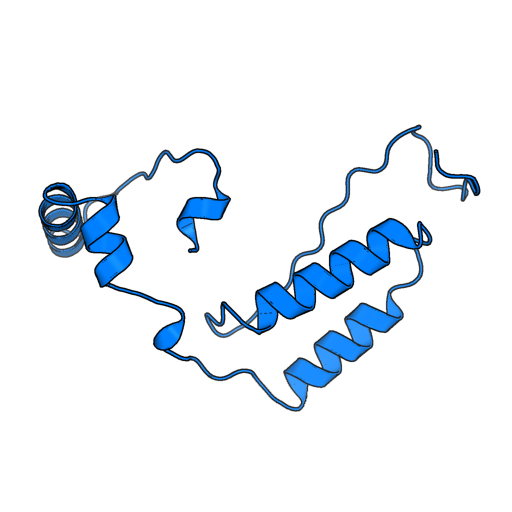2.893 1.00 96.75 91 LEU A C 1
ATOM 772 O O . LEU A 1 91 ? -21.402 -4.947 12.679 1.00 96.75 91 LEU A O 1
ATOM 776 N N . ILE A 1 92 ? -19.673 -3.578 13.178 1.00 95.12 92 ILE A N 1
ATOM 777 C CA . ILE A 1 92 ? -18.650 -4.626 13.325 1.00 95.12 92 ILE A CA 1
ATOM 778 C C . ILE A 1 92 ? -18.978 -5.532 14.517 1.00 95.12 92 ILE A C 1
ATOM 780 O O . ILE A 1 92 ? -19.008 -6.750 14.358 1.00 95.12 92 ILE A O 1
ATOM 784 N N . LEU A 1 93 ? -19.292 -4.953 15.684 1.00 97.00 93 LEU A N 1
ATOM 785 C CA . LEU A 1 93 ? -19.668 -5.723 16.880 1.00 97.00 93 LEU A CA 1
ATOM 786 C C . LEU A 1 93 ? -20.924 -6.576 16.660 1.00 97.00 93 LEU A C 1
ATOM 788 O O . LEU A 1 93 ? -21.029 -7.680 17.183 1.00 97.00 93 LEU A O 1
ATOM 792 N N . LEU A 1 94 ? -21.868 -6.077 15.861 1.00 97.69 94 LEU A N 1
ATOM 793 C CA . LEU A 1 94 ? -23.089 -6.792 15.489 1.00 97.69 94 LEU A CA 1
ATOM 794 C C . LEU A 1 94 ? -22.909 -7.729 14.282 1.00 97.69 94 LEU A C 1
ATOM 796 O O . LEU A 1 94 ? -23.910 -8.253 13.784 1.00 97.69 94 LEU A O 1
ATOM 800 N N . GLN A 1 95 ? -21.677 -7.888 13.782 1.00 96.38 95 GLN A N 1
ATOM 801 C CA . GLN A 1 95 ? -21.325 -8.706 12.615 1.00 96.38 95 GLN A CA 1
ATOM 802 C C . GLN A 1 95 ? -22.228 -8.436 11.398 1.00 96.38 95 GLN A C 1
ATOM 804 O O . GLN A 1 95 ? -22.640 -9.341 10.668 1.00 96.38 95 GLN A O 1
ATOM 809 N N . LYS A 1 96 ? -22.591 -7.168 11.183 1.00 96.50 96 LYS A N 1
ATOM 810 C CA . LYS A 1 96 ? -23.440 -6.776 10.056 1.00 96.50 96 LYS A CA 1
ATOM 811 C C . LYS A 1 96 ? -22.618 -6.717 8.773 1.00 96.50 96 LYS A C 1
ATOM 813 O O . LYS A 1 96 ? -21.453 -6.334 8.777 1.00 96.50 96 LYS A O 1
ATOM 818 N N . LYS A 1 97 ? -23.252 -7.057 7.650 1.00 94.44 97 LYS A N 1
ATOM 819 C CA . LYS A 1 97 ? -22.667 -6.873 6.318 1.00 94.44 97 LYS A CA 1
ATOM 820 C C . LYS A 1 97 ? -22.623 -5.374 6.015 1.00 94.44 97 LYS A C 1
ATOM 822 O O . LYS A 1 97 ? -23.673 -4.739 5.932 1.00 94.44 97 LYS A O 1
ATOM 827 N N . VAL A 1 98 ? -21.422 -4.816 5.885 1.00 91.81 98 VAL A N 1
ATOM 828 C CA . VAL A 1 98 ? -21.196 -3.391 5.605 1.00 91.81 98 VAL A CA 1
ATOM 829 C C . VAL A 1 98 ? -20.625 -3.243 4.200 1.00 91.81 98 VAL A C 1
ATOM 831 O O . VAL A 1 98 ? -19.620 -3.868 3.873 1.00 91.81 98 VAL A O 1
ATOM 834 N N . LEU A 1 99 ? -21.262 -2.410 3.377 1.00 90.94 99 LEU A N 1
ATOM 835 C CA . LEU A 1 99 ? -20.781 -2.044 2.047 1.00 90.94 99 LEU A CA 1
ATOM 836 C C . LEU A 1 99 ? -20.166 -0.641 2.096 1.00 90.94 99 LEU A C 1
ATOM 838 O O . LEU A 1 99 ? -20.830 0.311 2.509 1.00 90.94 99 LEU A O 1
ATOM 842 N N . PHE A 1 100 ? -18.919 -0.507 1.646 1.00 86.00 100 PHE A N 1
ATOM 843 C CA . PHE A 1 100 ? -18.253 0.785 1.485 1.00 86.00 100 PHE A CA 1
ATOM 844 C C . PHE A 1 100 ? -18.313 1.216 0.020 1.00 86.00 100 PHE A C 1
ATOM 846 O O . PHE A 1 100 ? -17.699 0.592 -0.839 1.00 86.00 100 PHE A O 1
ATOM 853 N N . MET A 1 101 ? -19.032 2.302 -0.255 1.00 86.06 101 MET A N 1
ATOM 854 C CA . MET A 1 101 ? -19.065 2.940 -1.572 1.00 86.06 101 MET A CA 1
ATOM 855 C C . MET A 1 101 ? -18.183 4.187 -1.521 1.00 86.06 101 MET A C 1
ATOM 857 O O . MET A 1 101 ? -18.550 5.186 -0.903 1.00 86.06 101 MET A O 1
ATOM 861 N N . LEU A 1 102 ? -16.995 4.110 -2.117 1.00 81.06 102 LEU A N 1
ATOM 862 C CA . LEU A 1 102 ? -15.997 5.179 -2.111 1.00 81.06 102 LEU A CA 1
ATOM 863 C C . LEU A 1 102 ? -15.435 5.368 -3.520 1.00 81.06 102 LEU A C 1
ATOM 865 O O . LEU A 1 102 ? -15.179 4.398 -4.229 1.00 81.06 102 LEU A O 1
ATOM 869 N N . SER A 1 103 ? -15.216 6.623 -3.898 1.00 81.44 103 SER A N 1
ATOM 870 C CA . SER A 1 103 ? -14.505 7.005 -5.115 1.00 81.44 103 SER A CA 1
ATOM 871 C C . SER A 1 103 ? -13.668 8.253 -4.817 1.00 81.44 103 SER A C 1
ATOM 873 O O . SER A 1 103 ? -14.219 9.201 -4.249 1.00 81.44 103 SER A O 1
ATOM 875 N N . PRO A 1 104 ? -12.362 8.276 -5.142 1.00 81.00 104 PRO A N 1
ATOM 876 C CA . PRO A 1 104 ? -11.547 7.181 -5.686 1.00 81.00 104 PRO A CA 1
ATOM 877 C C . PRO A 1 104 ? -11.214 6.088 -4.646 1.00 81.00 104 PRO A C 1
ATOM 879 O O . PRO A 1 104 ? -11.165 6.347 -3.442 1.00 81.00 104 PRO A O 1
ATOM 882 N N . ILE A 1 105 ? -10.954 4.860 -5.121 1.00 73.06 105 ILE A N 1
ATOM 883 C CA . ILE A 1 105 ? -10.646 3.678 -4.283 1.00 73.06 105 ILE A CA 1
ATOM 884 C C . ILE A 1 105 ? -9.330 3.841 -3.509 1.00 73.06 105 ILE A C 1
ATOM 886 O O . ILE A 1 105 ? -9.205 3.305 -2.413 1.00 73.06 105 ILE A O 1
ATOM 890 N N . GLN A 1 106 ? -8.378 4.619 -4.032 1.00 71.50 106 GLN A N 1
ATOM 891 C CA . GLN A 1 106 ? -7.076 4.882 -3.396 1.00 71.50 106 GLN A CA 1
ATOM 892 C C . GLN A 1 106 ? -7.224 5.386 -1.960 1.00 71.50 106 GLN A C 1
ATOM 894 O O . GLN A 1 106 ? -6.471 4.991 -1.076 1.00 71.50 106 GLN A O 1
ATOM 899 N N . ASN A 1 107 ? -8.270 6.172 -1.704 1.00 65.38 107 ASN A N 1
ATOM 900 C CA . ASN A 1 107 ? -8.517 6.705 -0.379 1.00 65.38 107 ASN A CA 1
ATOM 901 C C . ASN A 1 107 ? -8.890 5.606 0.625 1.00 65.38 107 ASN A C 1
ATOM 903 O O . ASN A 1 107 ? -8.859 5.882 1.807 1.00 65.38 107 ASN A O 1
ATOM 907 N N . LEU A 1 108 ? -9.303 4.395 0.232 1.00 61.72 108 LEU A N 1
ATOM 908 C CA . LEU A 1 108 ? -9.662 3.325 1.179 1.00 61.72 108 LEU A CA 1
ATOM 909 C C . LEU A 1 108 ? -8.448 2.764 1.943 1.00 61.72 108 LEU A C 1
ATOM 911 O O . LEU A 1 108 ? -8.632 2.241 3.038 1.00 61.72 108 LEU A O 1
ATOM 915 N N . VAL A 1 109 ? -7.252 2.852 1.357 1.00 58.62 109 VAL A N 1
ATOM 916 C CA . VAL A 1 109 ? -6.033 2.186 1.851 1.00 58.62 109 VAL A CA 1
ATOM 917 C C . VAL A 1 109 ? -5.081 3.159 2.570 1.00 58.62 109 VAL A C 1
ATOM 919 O O . VAL A 1 109 ? -4.156 2.699 3.229 1.00 58.62 109 VAL A O 1
ATOM 922 N N . GLN A 1 110 ? -5.319 4.475 2.469 1.00 50.00 110 GLN A N 1
ATOM 923 C CA . GLN A 1 110 ? -4.579 5.517 3.199 1.00 50.00 110 GLN A CA 1
ATOM 924 C C . GLN A 1 110 ? -5.019 5.649 4.657 1.00 50.00 110 GLN A C 1
ATOM 926 O O . GLN A 1 110 ? -6.249 5.616 4.914 1.00 50.00 110 GLN A O 1
#

Secondary structure (DSSP, 8-state):
--S---TT--SSS---------SS---SHHHHHHHHHHHHHHHH--TT--HHHHHHHHHHHHSPPPP-GGG--HHHHHHHHTHHHHHHHHHHHTT-------SSGGGGT-

Radius of gyration: 19.29 Å; chains: 1; bounding box: 39×25×49 Å

Foldseek 3Di:
DQPDDDPPCPDPDDDDDDDDDDPDPDDDPLVVVVVVVVVVCVVVSPVVDCVVVVVSVVVCVVPPDDDDCVQPDPVVVCVVCPVCSVVVVVCVVVVHDDDDDDPPPVVVRD

Sequence (110 aa):
TVTNKEADITRNSIQKSVCLILRQPVYGNVSEELQLLTEKYFEEKKFNERKMFEEFVDKLNKNPPKFDLKYYSARDLVCRYRRKTLILFKLILLQKKVLFMLSPIQNLVQ

pLDDT: mean 83.43, std 12.54, range [45.0, 97.69]